Protein AF-A0A2H1GIL3-F1 (afdb_monomer)

Organism: NCBI:txid1276532

Nearest PDB structures (foldseek):
  3b6z-assembly1_A  TM=7.436E-01  e=6.374E-06  Aspergillus terreus
  3b70-assembly1_A  TM=7.406E-01  e=1.861E-05  Aspergillus terreus
  3gqv-assembly1_A  TM=7.382E-01  e=2.128E-05  Aspergillus terreus
  4mkr-assembly2_C  TM=5.864E-01  e=1.637E+00  Zingiber officinale

InterPro domains:
  IPR047122 Trans-enoyl reductase-like [PTHR45348] (1-107)

Structure (mmCIF, N/CA/C/O backbone):
data_AF-A0A2H1GIL3-F1
#
_entry.id   AF-A0A2H1GIL3-F1
#
loop_
_atom_site.group_PDB
_atom_site.id
_atom_site.type_symbol
_atom_site.label_atom_id
_atom_site.label_alt_id
_atom_site.label_comp_id
_atom_site.label_asym_id
_atom_site.label_entity_id
_atom_site.label_seq_id
_atom_site.pdbx_PDB_ins_code
_atom_site.Cartn_x
_atom_site.Cartn_y
_atom_site.Cartn_z
_atom_site.occupancy
_atom_site.B_iso_or_equiv
_atom_site.auth_seq_id
_atom_site.auth_comp_id
_atom_site.auth_asym_id
_atom_site.auth_atom_id
_atom_site.pdbx_PDB_model_num
ATOM 1 N N . MET A 1 1 ? 26.250 1.804 3.443 1.00 69.31 1 MET A N 1
ATOM 2 C CA . MET A 1 1 ? 26.672 1.039 2.244 1.00 69.31 1 MET A CA 1
ATOM 3 C C . MET A 1 1 ? 28.189 0.928 2.253 1.00 69.31 1 MET A C 1
ATOM 5 O O . MET A 1 1 ? 28.835 1.881 2.674 1.00 69.31 1 MET A O 1
ATOM 9 N N . GLY A 1 2 ? 28.743 -0.220 1.859 1.00 83.88 2 GLY A N 1
ATOM 10 C CA . GLY A 1 2 ? 30.180 -0.504 1.950 1.00 83.88 2 GLY A CA 1
ATOM 11 C C . GLY A 1 2 ? 31.029 0.141 0.847 1.00 83.88 2 GLY A C 1
ATOM 12 O O . GLY A 1 2 ? 30.518 0.874 -0.009 1.00 83.88 2 GLY A O 1
ATOM 13 N N . LYS A 1 3 ? 32.339 -0.153 0.881 1.00 87.12 3 LYS A N 1
ATOM 14 C CA . LYS A 1 3 ? 33.338 0.292 -0.112 1.00 87.12 3 LYS A CA 1
ATOM 15 C C . LYS A 1 3 ? 33.173 -0.369 -1.490 1.00 87.12 3 LYS A C 1
ATOM 17 O O . LYS A 1 3 ? 33.673 0.161 -2.468 1.00 87.12 3 LYS A O 1
ATOM 22 N N . SER A 1 4 ? 32.486 -1.506 -1.567 1.00 91.25 4 SER A N 1
ATOM 23 C CA . SER A 1 4 ? 32.318 -2.330 -2.772 1.00 91.25 4 SER A CA 1
ATOM 24 C C . SER A 1 4 ? 31.015 -2.060 -3.539 1.00 91.25 4 SER A C 1
ATOM 26 O O . SER A 1 4 ? 30.524 -2.942 -4.238 1.00 91.25 4 SER A O 1
ATOM 28 N N . GLY A 1 5 ? 30.409 -0.878 -3.397 1.00 94.69 5 GLY A N 1
ATOM 29 C CA . GLY A 1 5 ? 29.099 -0.622 -3.998 1.00 94.69 5 GLY A CA 1
ATOM 30 C C . GLY A 1 5 ? 27.915 -1.146 -3.188 1.00 94.69 5 GLY A C 1
ATOM 31 O O . GLY A 1 5 ? 27.972 -1.276 -1.959 1.00 94.69 5 GLY A O 1
ATOM 32 N N . GLY A 1 6 ? 26.807 -1.388 -3.889 1.00 93.75 6 GLY A N 1
ATOM 33 C CA . GLY A 1 6 ? 25.621 -2.037 -3.338 1.00 93.75 6 GLY A CA 1
ATOM 34 C C . GLY A 1 6 ? 24.359 -1.821 -4.169 1.00 93.75 6 GLY A C 1
ATOM 35 O O . GLY A 1 6 ? 24.388 -1.240 -5.253 1.00 93.75 6 GLY A O 1
ATOM 36 N N . ARG A 1 7 ? 23.227 -2.275 -3.626 1.00 93.25 7 ARG A N 1
ATOM 37 C CA . ARG A 1 7 ? 21.895 -2.046 -4.195 1.00 93.25 7 ARG A CA 1
ATOM 38 C C . ARG A 1 7 ? 21.090 -1.159 -3.260 1.00 93.25 7 ARG A C 1
ATOM 40 O O . ARG A 1 7 ? 21.048 -1.400 -2.057 1.00 93.25 7 ARG A O 1
ATOM 47 N N . TYR A 1 8 ? 20.451 -0.150 -3.825 1.00 91.81 8 TYR A N 1
ATOM 48 C CA . TYR A 1 8 ? 19.484 0.690 -3.139 1.00 91.81 8 TYR A CA 1
ATOM 49 C C . TYR A 1 8 ? 18.113 0.468 -3.777 1.00 91.81 8 TYR A C 1
ATOM 51 O O . TYR A 1 8 ? 17.981 0.514 -5.001 1.00 91.81 8 TYR A O 1
ATOM 59 N N . SER A 1 9 ? 17.105 0.205 -2.950 1.00 93.00 9 SER A N 1
ATOM 60 C CA . SER A 1 9 ? 15.712 0.110 -3.379 1.00 93.00 9 SER A CA 1
ATOM 61 C C . SER A 1 9 ? 14.891 1.151 -2.636 1.00 93.00 9 SER A C 1
ATOM 63 O O . SER A 1 9 ? 14.942 1.199 -1.407 1.00 93.00 9 SER A O 1
ATOM 65 N N . SER A 1 10 ? 14.138 1.972 -3.361 1.00 92.44 10 SER A N 1
ATOM 66 C CA . SER A 1 10 ? 13.218 2.951 -2.782 1.00 92.44 10 SER A CA 1
ATOM 67 C C . SER A 1 10 ? 11.757 2.556 -2.999 1.00 92.44 10 SER A C 1
ATOM 69 O O . SER A 1 10 ? 11.433 1.818 -3.928 1.00 92.44 10 SER A O 1
ATOM 71 N N . LEU A 1 11 ? 10.873 3.069 -2.136 1.00 92.00 11 LEU A N 1
ATOM 72 C CA . LEU A 1 11 ? 9.414 2.956 -2.293 1.00 92.00 11 LEU A CA 1
ATOM 73 C C . LEU A 1 11 ? 8.796 4.142 -3.041 1.00 92.00 11 LEU A C 1
ATOM 75 O O . LEU A 1 11 ? 7.639 4.091 -3.442 1.00 92.00 11 LEU A O 1
ATOM 79 N N . LEU A 1 12 ? 9.558 5.224 -3.195 1.00 88.06 12 LEU A N 1
ATOM 80 C CA . LEU A 1 12 ? 9.163 6.444 -3.889 1.00 88.06 12 LEU A CA 1
ATOM 81 C C . LEU A 1 12 ? 10.248 6.835 -4.896 1.00 88.06 12 LEU A C 1
ATOM 83 O O . LEU A 1 12 ? 11.414 6.460 -4.700 1.00 88.06 12 LEU A O 1
ATOM 87 N N . PRO A 1 13 ? 9.897 7.608 -5.938 1.00 84.44 13 PRO A N 1
ATOM 88 C CA . PRO A 1 13 ? 10.881 8.165 -6.851 1.00 84.44 13 PRO A CA 1
ATOM 89 C C . PRO A 1 13 ? 11.949 8.955 -6.079 1.00 84.44 13 PRO A C 1
ATOM 91 O O . PRO A 1 13 ? 11.603 9.802 -5.248 1.00 84.44 13 PRO A O 1
ATOM 94 N N . PRO A 1 14 ? 13.247 8.689 -6.302 1.00 83.62 14 PRO A N 1
ATOM 95 C CA . PRO A 1 14 ? 14.294 9.475 -5.674 1.00 83.62 14 PRO A CA 1
ATOM 96 C C . PRO A 1 14 ? 14.251 10.910 -6.212 1.00 83.62 14 PRO A C 1
ATOM 98 O O . PRO A 1 14 ? 14.271 11.135 -7.419 1.00 83.62 14 PRO A O 1
ATOM 101 N N . THR A 1 15 ? 14.237 11.895 -5.314 1.00 84.38 15 THR A N 1
ATOM 102 C CA . THR A 1 15 ? 14.206 13.324 -5.683 1.00 84.38 15 THR A CA 1
ATOM 103 C C . THR A 1 15 ? 15.555 13.851 -6.173 1.00 84.38 15 THR A C 1
ATOM 105 O O . THR A 1 15 ? 15.642 14.958 -6.699 1.00 84.38 15 THR A O 1
ATOM 108 N N . LYS A 1 16 ? 16.627 13.074 -5.984 1.00 87.62 16 LYS A N 1
ATOM 109 C CA . LYS A 1 16 ? 17.990 13.375 -6.427 1.00 87.62 16 LYS A CA 1
ATOM 110 C C . LYS A 1 16 ? 18.640 12.110 -6.971 1.00 87.62 16 LYS A C 1
ATOM 112 O O . LYS A 1 16 ? 18.399 11.017 -6.460 1.00 87.62 16 LYS A O 1
ATOM 117 N N . ALA A 1 17 ? 19.505 12.267 -7.969 1.00 88.75 17 ALA A N 1
ATOM 118 C CA . ALA A 1 17 ? 20.321 11.168 -8.466 1.00 88.75 17 ALA A CA 1
ATOM 119 C C . ALA A 1 17 ? 21.222 10.608 -7.352 1.00 88.75 17 ALA A C 1
ATOM 121 O O . ALA A 1 17 ? 21.701 11.351 -6.490 1.00 88.75 17 ALA A O 1
ATOM 122 N N . CYS A 1 18 ? 21.471 9.296 -7.378 1.00 90.94 18 CYS A N 1
ATOM 123 C CA . CYS A 1 18 ? 22.400 8.690 -6.433 1.00 90.94 18 CYS A CA 1
ATOM 124 C C . CYS A 1 18 ? 23.813 9.245 -6.676 1.00 90.94 18 CYS A C 1
ATOM 126 O O . CYS A 1 18 ? 24.311 9.159 -7.800 1.00 90.94 18 CYS A O 1
ATOM 128 N N . PRO A 1 19 ? 24.484 9.800 -5.650 1.00 92.38 19 PRO A N 1
ATOM 129 C CA . PRO A 1 19 ? 25.787 10.435 -5.828 1.00 92.38 19 PRO A CA 1
ATOM 130 C C . PRO A 1 19 ? 26.914 9.431 -6.099 1.00 92.38 19 PRO A C 1
ATOM 132 O O . PRO A 1 19 ? 27.993 9.837 -6.526 1.00 92.38 19 PRO A O 1
ATOM 135 N N . ARG A 1 20 ? 26.698 8.130 -5.855 1.00 93.69 20 ARG A N 1
ATOM 136 C CA . ARG A 1 20 ? 27.697 7.099 -6.144 1.00 93.69 20 ARG A CA 1
ATOM 137 C C . ARG A 1 20 ? 27.292 6.250 -7.343 1.00 93.69 20 ARG A C 1
ATOM 139 O O . ARG A 1 20 ? 26.194 5.707 -7.387 1.00 93.69 20 ARG A O 1
ATOM 146 N N . LYS A 1 21 ? 28.228 6.083 -8.277 1.00 91.81 21 LYS A N 1
ATOM 147 C CA . LYS A 1 21 ? 28.045 5.296 -9.509 1.00 91.81 21 LYS A CA 1
ATOM 148 C C . LYS A 1 21 ? 28.138 3.784 -9.292 1.00 91.81 21 LYS A C 1
ATOM 150 O O . LYS A 1 21 ? 27.689 3.019 -10.132 1.00 91.81 21 LYS A O 1
ATOM 155 N N . ASP A 1 22 ? 28.718 3.362 -8.173 1.00 94.75 22 ASP A N 1
ATOM 156 C CA . ASP A 1 22 ? 28.848 1.958 -7.768 1.00 94.75 22 ASP A CA 1
ATOM 157 C C . ASP A 1 22 ? 27.587 1.427 -7.049 1.00 94.75 22 ASP A C 1
ATOM 159 O O . ASP A 1 22 ? 27.596 0.322 -6.504 1.00 94.75 22 ASP A O 1
ATOM 163 N N . ILE A 1 23 ? 26.505 2.216 -7.016 1.00 94.31 23 ILE A N 1
ATOM 164 C CA . ILE A 1 23 ? 25.219 1.838 -6.430 1.00 94.31 23 ILE A CA 1
ATOM 165 C C . ILE A 1 23 ? 24.199 1.606 -7.540 1.00 94.31 23 ILE A C 1
ATOM 167 O O . ILE A 1 23 ? 23.826 2.528 -8.263 1.00 94.31 23 ILE A O 1
ATOM 171 N N . ALA A 1 24 ? 23.675 0.384 -7.614 1.00 93.31 24 ALA A N 1
ATOM 172 C CA . ALA A 1 24 ? 22.511 0.086 -8.434 1.00 93.31 24 ALA A CA 1
ATOM 173 C C . ALA A 1 24 ? 21.247 0.578 -7.716 1.00 93.31 24 ALA A C 1
ATOM 175 O O . ALA A 1 24 ? 20.905 0.087 -6.636 1.00 93.31 24 ALA A O 1
ATOM 176 N N . VAL A 1 25 ? 20.563 1.552 -8.312 1.00 92.06 25 VAL A N 1
ATOM 177 C CA . VAL A 1 25 ? 19.307 2.104 -7.797 1.00 92.06 25 VAL A CA 1
ATOM 178 C C . VAL A 1 25 ? 18.135 1.399 -8.461 1.00 92.06 25 VAL A C 1
ATOM 180 O O . VAL A 1 25 ? 18.095 1.245 -9.678 1.00 92.06 25 VAL A O 1
ATOM 183 N N . SER A 1 26 ? 17.170 0.994 -7.651 1.00 91.88 26 SER A N 1
ATOM 184 C CA . SER A 1 26 ? 15.896 0.428 -8.080 1.00 91.88 26 SER A CA 1
ATOM 185 C C . SER A 1 26 ? 14.761 1.068 -7.287 1.00 91.88 26 SER A C 1
ATOM 187 O O . SER A 1 26 ? 14.982 1.617 -6.207 1.00 91.88 26 SER A O 1
ATOM 189 N N . MET A 1 27 ? 13.551 1.006 -7.828 1.00 90.62 27 MET A N 1
ATOM 190 C CA . MET A 1 27 ? 12.343 1.461 -7.152 1.00 90.62 27 MET A CA 1
ATOM 191 C C . MET A 1 27 ? 11.298 0.351 -7.224 1.00 90.62 27 MET A C 1
ATOM 193 O O . MET A 1 27 ? 11.086 -0.229 -8.289 1.00 90.62 27 MET A O 1
ATOM 197 N N . VAL A 1 28 ? 10.647 0.077 -6.098 1.00 90.88 28 VAL A N 1
ATOM 198 C CA . VAL A 1 28 ? 9.489 -0.815 -6.007 1.00 90.88 28 VAL A CA 1
ATOM 199 C C . VAL A 1 28 ? 8.305 0.041 -5.606 1.00 90.88 28 VAL A C 1
ATOM 201 O O . VAL A 1 28 ? 8.314 0.637 -4.532 1.00 90.88 28 VAL A O 1
ATOM 204 N N . PHE A 1 29 ? 7.296 0.126 -6.466 1.00 93.38 29 PHE A N 1
ATOM 205 C CA . PHE A 1 29 ? 6.192 1.048 -6.257 1.00 93.38 29 PHE A CA 1
ATOM 206 C C . PHE A 1 29 ? 4.865 0.313 -6.324 1.00 93.38 29 PHE A C 1
ATOM 208 O O . PHE A 1 29 ? 4.454 -0.117 -7.388 1.00 93.38 29 PHE A O 1
ATOM 215 N N . ALA A 1 30 ? 4.185 0.180 -5.185 1.00 93.31 30 ALA A N 1
ATOM 216 C CA . ALA A 1 30 ? 3.021 -0.700 -5.054 1.00 93.31 30 ALA A CA 1
ATOM 217 C C . ALA A 1 30 ? 1.890 -0.420 -6.062 1.00 93.31 30 ALA A C 1
ATOM 219 O O . ALA A 1 30 ? 1.134 -1.325 -6.382 1.00 93.31 30 ALA A O 1
ATOM 220 N N . TYR A 1 31 ? 1.780 0.802 -6.591 1.00 94.12 31 TYR A N 1
ATOM 221 C 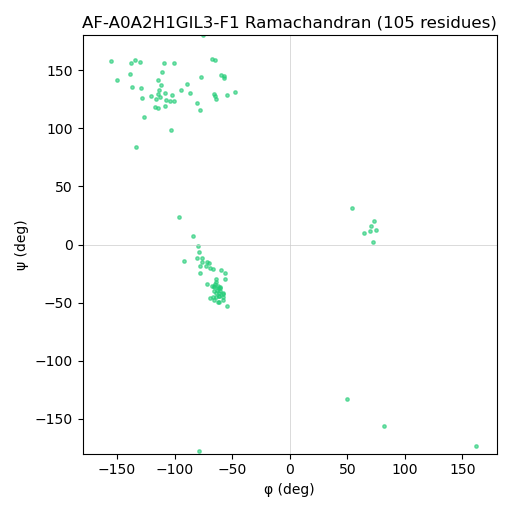CA . TYR A 1 31 ? 0.765 1.145 -7.594 1.00 94.12 31 TYR A CA 1
ATOM 222 C C . TYR A 1 31 ? 0.969 0.435 -8.941 1.00 94.12 31 TYR A C 1
ATOM 224 O O . TYR A 1 31 ? 0.006 0.271 -9.678 1.00 94.12 31 TYR A O 1
ATOM 232 N N . THR A 1 32 ? 2.173 -0.051 -9.261 1.00 95.56 32 THR A N 1
ATOM 233 C CA . THR A 1 32 ? 2.387 -0.847 -10.483 1.00 95.56 32 THR A CA 1
ATOM 234 C C . THR A 1 32 ? 1.742 -2.232 -10.405 1.00 95.56 32 THR A C 1
ATOM 236 O O . THR A 1 32 ? 1.524 -2.853 -11.442 1.00 95.56 32 THR A O 1
ATOM 239 N N . ALA A 1 33 ? 1.360 -2.695 -9.207 1.00 96.44 33 ALA A N 1
ATOM 240 C CA . ALA A 1 33 ? 0.634 -3.949 -9.002 1.00 96.44 33 ALA A CA 1
ATOM 241 C C . ALA A 1 33 ? -0.717 -3.996 -9.735 1.00 96.44 33 ALA A C 1
ATOM 243 O O . ALA A 1 33 ? -1.224 -5.082 -9.995 1.00 96.44 33 ALA A O 1
ATOM 244 N N . TYR A 1 34 ? -1.294 -2.841 -10.081 1.00 95.56 34 TYR A N 1
ATOM 245 C CA . TYR A 1 34 ? -2.532 -2.774 -10.858 1.00 95.56 34 TYR A CA 1
ATOM 246 C C . TYR A 1 34 ? -2.319 -3.068 -12.350 1.00 95.56 34 TYR A C 1
ATOM 248 O O . TYR A 1 34 ? -3.284 -3.330 -13.054 1.00 95.56 34 TYR A O 1
ATOM 256 N N . GLY A 1 35 ? -1.077 -3.045 -12.849 1.00 96.12 35 GLY A N 1
ATOM 257 C CA . GLY A 1 35 ? -0.773 -3.307 -14.261 1.00 96.12 35 GLY A CA 1
ATOM 258 C C . GLY A 1 35 ? -1.174 -2.185 -15.223 1.00 96.12 35 GLY A C 1
ATOM 259 O O . GLY A 1 35 ? -0.963 -2.318 -16.425 1.00 96.12 35 GLY A O 1
ATOM 260 N N . GLU A 1 36 ? -1.704 -1.074 -14.718 1.00 97.00 36 GLU A N 1
ATOM 261 C CA . GLU A 1 36 ? -2.157 0.075 -15.505 1.00 97.00 36 GLU A CA 1
ATOM 262 C C . GLU A 1 36 ? -1.126 1.210 -15.495 1.00 97.00 36 GLU A C 1
ATOM 264 O O . GLU A 1 36 ? -0.293 1.309 -14.592 1.00 97.00 36 GLU A O 1
ATOM 269 N N . ALA A 1 37 ? -1.174 2.068 -16.516 1.00 97.62 37 ALA A N 1
ATOM 270 C CA . ALA A 1 37 ? -0.415 3.314 -16.521 1.00 97.62 37 ALA A CA 1
ATOM 271 C C . ALA A 1 37 ? -1.101 4.350 -15.619 1.00 97.62 37 ALA A C 1
ATOM 273 O O . ALA A 1 37 ? -2.329 4.413 -15.568 1.00 97.62 37 ALA A O 1
ATOM 274 N N . PHE A 1 38 ? -0.324 5.174 -14.918 1.00 95.88 38 PHE A N 1
ATOM 275 C CA . PHE A 1 38 ? -0.871 6.191 -14.020 1.00 95.88 38 PHE A CA 1
ATOM 276 C C . PHE A 1 38 ? 0.094 7.359 -13.798 1.00 95.88 38 PHE A C 1
ATOM 278 O O . PHE A 1 38 ? 1.314 7.214 -13.886 1.00 95.88 38 PHE A O 1
ATOM 285 N N . THR A 1 39 ? -0.460 8.505 -13.401 1.00 95.50 39 THR A N 1
ATOM 286 C CA . THR A 1 39 ? 0.309 9.688 -12.997 1.00 95.50 39 THR A CA 1
ATOM 287 C C . THR A 1 39 ? 0.320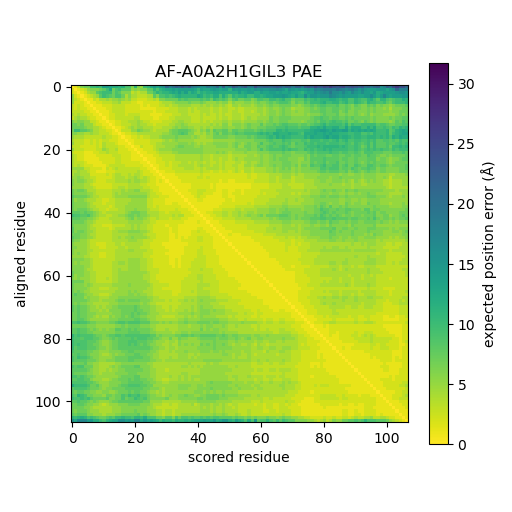 9.806 -11.477 1.00 95.50 39 THR A C 1
ATOM 289 O O . THR A 1 39 ? -0.730 9.802 -10.829 1.00 95.50 39 THR A O 1
ATOM 292 N N . LYS A 1 40 ? 1.500 9.950 -10.865 1.00 91.38 40 LYS A N 1
ATOM 293 C CA . LYS A 1 40 ? 1.606 10.194 -9.420 1.00 91.38 40 LYS A CA 1
ATOM 294 C C . LYS A 1 40 ? 2.836 11.010 -9.054 1.00 91.38 40 LYS A C 1
ATOM 296 O O . LYS A 1 40 ? 3.904 10.824 -9.618 1.00 91.38 40 LYS A O 1
ATOM 301 N N . PHE A 1 41 ? 2.691 11.915 -8.085 1.00 89.00 41 PHE A N 1
ATOM 302 C CA . PHE A 1 41 ? 3.768 12.813 -7.639 1.00 89.00 41 PHE A CA 1
ATOM 303 C C . PHE A 1 41 ? 4.414 13.626 -8.781 1.00 89.00 41 PHE A C 1
ATOM 305 O O . PHE A 1 41 ? 5.599 13.927 -8.725 1.00 89.00 41 PHE A O 1
ATOM 312 N N . GLY A 1 42 ? 3.647 13.965 -9.824 1.00 89.56 42 GLY A N 1
ATOM 313 C CA . GLY A 1 42 ? 4.166 14.667 -11.005 1.00 89.56 42 GLY A CA 1
ATOM 314 C C . GLY A 1 42 ? 4.990 13.794 -11.961 1.00 89.56 42 GLY A C 1
ATOM 315 O O . GLY A 1 42 ? 5.655 14.330 -12.841 1.00 89.56 42 GLY A O 1
ATOM 316 N N . HIS A 1 43 ? 4.954 12.469 -11.799 1.00 89.25 43 HIS A N 1
ATOM 317 C CA . HIS A 1 43 ? 5.613 11.505 -12.674 1.00 89.25 43 HIS A CA 1
ATOM 318 C C . HIS A 1 43 ? 4.587 10.638 -13.405 1.00 89.25 43 HIS A C 1
ATOM 320 O O . HIS A 1 43 ? 3.599 10.208 -12.807 1.00 89.25 43 HIS A O 1
ATOM 326 N N . GLU A 1 44 ? 4.871 10.346 -14.671 1.00 94.44 44 GLU A N 1
ATOM 327 C CA . GLU A 1 44 ? 4.165 9.345 -15.470 1.00 94.44 44 GLU A CA 1
ATOM 328 C C . GLU A 1 44 ? 4.791 7.968 -15.244 1.00 94.44 44 GLU A C 1
ATOM 330 O O . GLU A 1 44 ? 6.011 7.803 -15.350 1.00 94.44 44 GLU A O 1
ATOM 335 N N . PHE A 1 45 ? 3.956 6.975 -14.954 1.00 94.00 45 PHE A N 1
ATOM 336 C CA . PHE A 1 45 ? 4.360 5.583 -14.820 1.00 94.00 45 PHE A CA 1
ATOM 337 C C . PHE A 1 45 ? 3.659 4.760 -15.902 1.00 94.00 45 PHE A C 1
ATOM 339 O O . PHE A 1 45 ? 2.427 4.708 -15.911 1.00 94.00 45 PHE A O 1
ATOM 346 N N . PRO A 1 46 ? 4.403 4.113 -16.817 1.00 96.00 46 PRO A N 1
ATOM 347 C CA . PRO A 1 46 ? 3.800 3.201 -17.778 1.00 96.00 46 PRO A CA 1
ATOM 348 C C . PRO A 1 46 ? 3.253 1.958 -17.068 1.00 96.00 46 PRO A C 1
ATOM 350 O O . PRO A 1 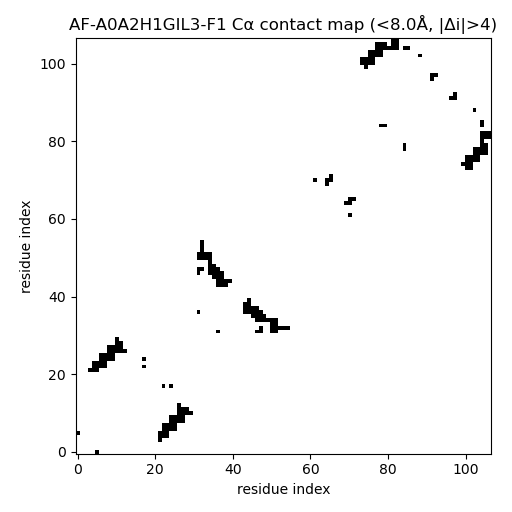46 ? 3.688 1.613 -15.964 1.00 96.00 46 PRO A O 1
ATOM 353 N N . SER A 1 47 ? 2.334 1.255 -17.731 1.00 96.75 47 SER A N 1
ATOM 354 C CA . SER A 1 47 ? 1.906 -0.069 -17.288 1.00 96.75 47 SER A CA 1
ATOM 355 C C . SER A 1 47 ? 3.100 -1.016 -17.187 1.00 96.75 47 SER A C 1
ATOM 357 O O . SER A 1 47 ? 4.032 -0.975 -17.995 1.00 96.75 47 SER A O 1
ATOM 359 N N . LYS A 1 48 ? 3.061 -1.891 -16.180 1.00 96.06 48 LYS A N 1
ATOM 360 C CA . LYS A 1 48 ? 4.103 -2.888 -15.931 1.00 96.06 48 LYS A CA 1
ATOM 361 C C . LYS A 1 48 ? 3.470 -4.256 -15.658 1.00 96.06 48 LYS A C 1
ATOM 363 O O . LYS A 1 48 ? 3.238 -4.600 -14.497 1.00 96.06 48 LYS A O 1
ATOM 368 N N . PRO A 1 49 ? 3.137 -5.022 -16.715 1.00 97.00 49 PRO A N 1
ATOM 369 C CA . PRO A 1 49 ? 2.419 -6.292 -16.594 1.00 97.00 49 PRO A CA 1
ATOM 370 C C . PRO A 1 49 ? 3.107 -7.312 -15.679 1.00 97.00 49 PRO A C 1
ATOM 372 O O . PRO A 1 49 ? 2.442 -8.117 -15.032 1.00 97.00 49 PRO A O 1
ATOM 375 N N 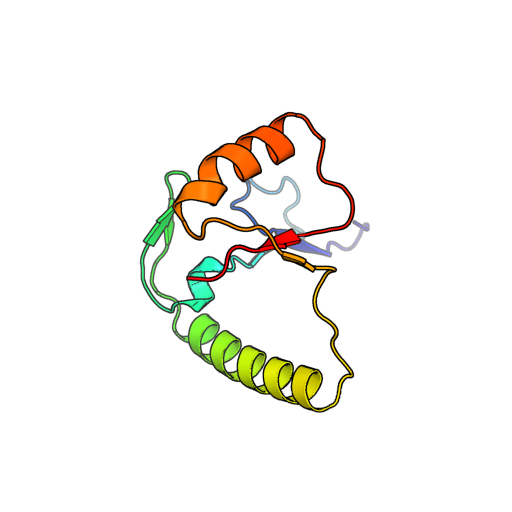. GLU A 1 50 ? 4.436 -7.271 -15.576 1.00 96.88 50 GLU A N 1
ATOM 376 C CA . GLU A 1 50 ? 5.199 -8.176 -14.717 1.00 96.88 50 GLU A CA 1
ATOM 377 C C . GLU A 1 50 ? 4.893 -7.948 -13.231 1.00 96.88 50 GLU A C 1
ATOM 379 O O . GLU A 1 50 ? 4.807 -8.912 -12.468 1.00 96.88 50 GLU A O 1
ATOM 384 N N . ASP A 1 51 ? 4.683 -6.692 -12.822 1.00 96.88 51 ASP A N 1
ATOM 385 C CA . ASP A 1 51 ? 4.342 -6.353 -11.437 1.00 96.88 51 ASP A CA 1
ATOM 386 C C . ASP A 1 51 ? 2.909 -6.785 -11.103 1.00 96.88 51 ASP A C 1
ATOM 388 O O . ASP A 1 51 ? 2.662 -7.253 -9.993 1.00 96.88 51 ASP A O 1
ATOM 392 N N . TYR A 1 52 ? 1.987 -6.719 -12.070 1.00 97.38 52 TYR A N 1
ATOM 393 C CA . TYR A 1 52 ? 0.637 -7.274 -11.932 1.00 97.38 52 TYR A CA 1
ATOM 394 C C . TYR A 1 52 ? 0.664 -8.794 -11.737 1.00 97.38 52 TYR A C 1
ATOM 396 O O . TYR A 1 52 ? 0.075 -9.317 -10.790 1.00 97.38 52 TYR A O 1
ATOM 404 N N . LEU A 1 53 ? 1.402 -9.515 -12.589 1.00 98.06 53 LEU A N 1
ATOM 405 C CA . LEU A 1 53 ? 1.533 -10.971 -12.478 1.00 98.06 53 LEU A CA 1
ATOM 406 C C . LEU A 1 53 ? 2.187 -11.388 -11.156 1.00 98.06 53 LEU A C 1
ATOM 408 O O . LEU A 1 53 ? 1.823 -12.414 -10.580 1.00 98.06 53 LEU A O 1
ATOM 412 N N . TYR A 1 54 ? 3.151 -10.603 -10.668 1.00 97.25 54 TYR A N 1
ATOM 413 C CA . TYR A 1 54 ? 3.734 -10.81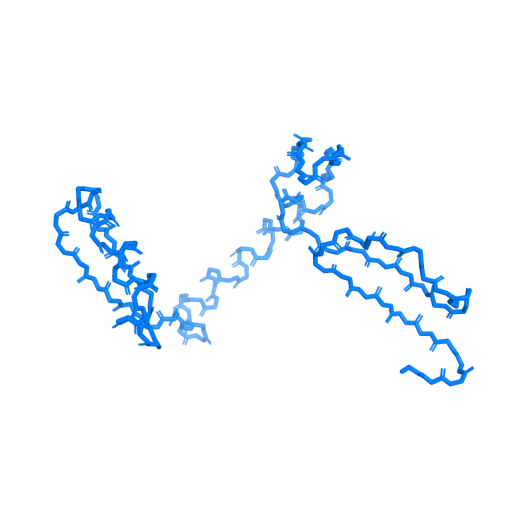0 -9.348 1.00 97.25 54 TYR A CA 1
ATOM 414 C C . TYR A 1 54 ? 2.708 -10.564 -8.237 1.00 97.25 54 TYR A C 1
ATOM 416 O O . TYR A 1 54 ? 2.576 -11.396 -7.342 1.00 97.25 54 TYR A O 1
ATOM 424 N N . ALA A 1 55 ? 1.969 -9.454 -8.296 1.00 97.50 55 ALA A N 1
ATOM 425 C CA . ALA A 1 55 ? 0.978 -9.094 -7.290 1.00 97.50 55 ALA A CA 1
ATOM 426 C C . ALA A 1 55 ? -0.139 -10.136 -7.182 1.00 97.50 55 ALA A C 1
ATOM 428 O O . ALA A 1 55 ? -0.464 -10.541 -6.071 1.00 97.50 55 ALA A O 1
ATOM 429 N N . SER A 1 56 ? -0.662 -10.630 -8.308 1.00 97.62 56 SER A N 1
ATOM 430 C CA . SER A 1 56 ? -1.658 -11.710 -8.331 1.00 97.62 56 SER A CA 1
ATOM 431 C C . SER A 1 56 ? -1.162 -12.942 -7.569 1.00 97.62 56 SER A C 1
ATOM 433 O O . SER A 1 56 ? -1.800 -13.356 -6.607 1.00 97.62 56 SER A O 1
ATOM 435 N N . LYS A 1 57 ? 0.034 -13.450 -7.898 1.00 98.19 57 LYS A N 1
ATOM 436 C CA . LYS A 1 57 ? 0.631 -14.598 -7.188 1.00 98.19 57 LYS A CA 1
ATOM 437 C C . LYS A 1 57 ? 0.889 -14.306 -5.711 1.00 98.19 57 LYS A C 1
ATOM 439 O O . LYS A 1 57 ? 0.765 -15.187 -4.867 1.00 98.19 57 LYS A O 1
ATOM 444 N N . PHE A 1 58 ? 1.302 -13.081 -5.394 1.00 97.38 58 PHE A N 1
ATOM 445 C CA . PHE A 1 58 ? 1.541 -12.662 -4.019 1.00 97.38 58 PHE A CA 1
ATOM 446 C C . PHE A 1 58 ? 0.246 -12.672 -3.196 1.00 97.38 58 PHE A C 1
ATOM 448 O O . PHE A 1 58 ? 0.261 -13.147 -2.061 1.00 97.38 58 PHE A O 1
ATOM 455 N N . PHE A 1 59 ? -0.872 -12.213 -3.766 1.00 97.12 59 PHE A N 1
ATOM 456 C CA . PHE A 1 59 ? -2.174 -12.264 -3.103 1.00 97.12 59 PHE A CA 1
ATOM 457 C C . PHE A 1 59 ? -2.660 -13.698 -2.882 1.00 97.12 59 PHE A C 1
ATOM 459 O O . PHE A 1 59 ? -3.112 -13.977 -1.775 1.00 97.12 59 PHE A O 1
ATOM 466 N N . ASP A 1 60 ? -2.459 -14.609 -3.839 1.00 98.19 60 ASP A N 1
ATOM 467 C CA . ASP A 1 60 ? -2.782 -16.036 -3.661 1.00 98.19 60 ASP A CA 1
ATOM 468 C C . ASP A 1 60 ? -2.017 -16.640 -2.465 1.00 98.19 60 ASP A C 1
ATOM 470 O O . ASP A 1 60 ? -2.574 -17.356 -1.629 1.00 98.19 60 ASP A O 1
ATOM 474 N N . VAL A 1 61 ? -0.726 -16.307 -2.328 1.00 98.31 61 VAL A N 1
ATOM 475 C CA . VAL A 1 61 ? 0.089 -16.735 -1.178 1.00 98.31 61 VAL A CA 1
ATOM 476 C C . VAL A 1 61 ? -0.435 -16.129 0.124 1.00 98.31 61 VAL A C 1
ATOM 478 O O . VAL A 1 61 ? -0.552 -16.833 1.129 1.00 98.31 61 VAL A O 1
ATOM 481 N N . CYS A 1 62 ? -0.747 -14.832 0.136 1.00 98.06 62 CYS A N 1
ATOM 482 C CA . CYS A 1 62 ? -1.292 -14.167 1.317 1.00 98.06 62 CYS A CA 1
ATOM 483 C C . CYS A 1 62 ? -2.633 -14.766 1.750 1.00 98.06 62 CYS A C 1
ATOM 485 O O . CYS A 1 62 ? -2.827 -14.968 2.947 1.00 98.06 62 CYS A O 1
ATOM 487 N N . GLU A 1 63 ? -3.529 -15.071 0.810 1.00 98.19 63 GLU A N 1
ATOM 488 C CA . GLU A 1 63 ? -4.812 -15.721 1.084 1.00 98.19 63 GLU A CA 1
ATOM 489 C C . GLU A 1 63 ? -4.609 -17.067 1.787 1.00 98.19 63 GLU A C 1
ATOM 491 O O . GLU A 1 63 ? -5.189 -17.290 2.852 1.00 98.19 63 GLU A O 1
ATOM 496 N N . GLY A 1 64 ? -3.707 -17.911 1.275 1.00 98.31 64 GLY A N 1
ATOM 497 C CA . GLY A 1 64 ? -3.342 -19.168 1.932 1.00 98.31 64 GLY A CA 1
ATOM 498 C C . GLY A 1 64 ? -2.811 -18.958 3.355 1.00 98.31 64 GLY A C 1
ATOM 499 O O . GLY A 1 64 ? -3.258 -19.609 4.299 1.00 98.31 64 GLY A O 1
ATOM 500 N N . LEU A 1 65 ? -1.916 -17.984 3.554 1.00 98.50 65 LEU A N 1
ATOM 501 C CA . LEU A 1 65 ? -1.372 -17.673 4.882 1.00 98.50 65 LEU A CA 1
ATOM 502 C C . LEU A 1 65 ? -2.434 -17.156 5.865 1.00 98.50 65 LEU A C 1
ATOM 504 O O . LEU A 1 65 ? -2.332 -17.434 7.064 1.00 98.50 65 LEU A O 1
ATOM 508 N N . PHE A 1 66 ? -3.432 -16.409 5.386 1.00 98.12 66 PHE A N 1
ATOM 509 C CA . PHE A 1 66 ? -4.574 -15.986 6.196 1.00 98.12 66 PHE A CA 1
ATOM 510 C C . PHE A 1 66 ? -5.476 -17.168 6.554 1.00 98.12 66 PHE A C 1
ATOM 512 O O . PHE A 1 66 ? -5.826 -17.316 7.725 1.00 98.12 66 PHE A O 1
ATOM 519 N N . ALA A 1 67 ? -5.808 -18.027 5.586 1.00 97.94 67 ALA A N 1
ATOM 520 C CA . ALA A 1 67 ? -6.634 -19.215 5.803 1.00 97.94 67 ALA A CA 1
ATOM 521 C C . ALA A 1 67 ? -5.998 -20.185 6.816 1.00 97.94 67 ALA A C 1
ATOM 523 O O . ALA A 1 67 ? -6.686 -20.747 7.665 1.00 97.94 67 ALA A O 1
ATOM 524 N N . GLU A 1 68 ? -4.671 -20.326 6.781 1.00 98.19 68 GLU A N 1
ATOM 525 C CA . GLU A 1 68 ? -3.900 -21.137 7.732 1.00 98.19 68 GLU A CA 1
ATOM 526 C C . GLU A 1 68 ? -3.655 -20.446 9.089 1.00 98.19 68 GLU A C 1
ATOM 528 O O . GLU A 1 68 ? -3.075 -21.045 9.996 1.00 98.19 68 GLU A O 1
ATOM 533 N N . GLY A 1 69 ? -4.033 -19.173 9.247 1.00 97.56 69 GLY A N 1
ATOM 534 C CA . GLY A 1 69 ? -3.802 -18.394 10.468 1.00 97.56 69 GLY A CA 1
ATOM 535 C C . GLY A 1 69 ? -2.334 -18.022 10.735 1.00 97.56 69 GLY A C 1
ATOM 536 O O . GLY A 1 69 ? -2.008 -17.551 11.830 1.00 97.56 69 GLY A O 1
ATOM 537 N N . LYS A 1 70 ? -1.444 -18.209 9.752 1.00 98.25 70 LYS A N 1
ATOM 538 C CA . LYS A 1 70 ? -0.013 -17.851 9.817 1.00 98.25 70 LYS A CA 1
ATOM 539 C C . LYS A 1 70 ? 0.226 -16.357 9.622 1.00 98.25 70 LYS A C 1
ATOM 541 O O . LYS A 1 70 ? 1.235 -15.830 10.086 1.00 98.25 70 LYS A O 1
ATOM 546 N N . LEU A 1 71 ? -0.706 -15.679 8.959 1.00 97.69 71 LEU A N 1
ATOM 547 C CA . LEU A 1 71 ? -0.745 -14.231 8.836 1.00 97.69 71 LEU A CA 1
ATOM 548 C C . LEU A 1 71 ? -1.956 -13.698 9.604 1.00 97.69 71 LEU A C 1
ATOM 550 O O . LEU A 1 71 ? -3.080 -14.151 9.404 1.00 97.69 71 LEU A O 1
ATOM 554 N N . LYS A 1 72 ? -1.726 -12.733 10.498 1.00 96.12 72 LYS A N 1
ATOM 555 C CA . LYS A 1 72 ? -2.787 -12.053 11.250 1.00 96.12 72 LYS A CA 1
ATOM 556 C C . LYS A 1 72 ? -2.886 -10.603 10.785 1.00 96.12 72 LYS A C 1
ATOM 558 O O . LYS A 1 72 ? -1.843 -9.969 10.605 1.00 96.12 72 LYS A O 1
ATOM 563 N N . PRO A 1 73 ? -4.101 -10.065 10.5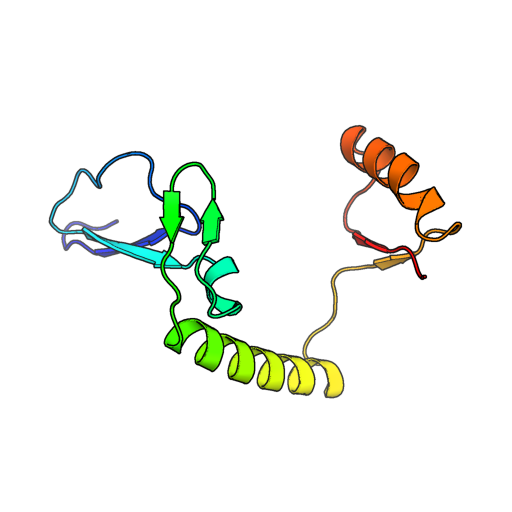93 1.00 95.12 73 PRO A N 1
ATOM 564 C CA . PRO A 1 73 ? -4.255 -8.659 10.267 1.00 95.12 73 PRO A CA 1
ATOM 565 C C . PRO A 1 73 ? -3.784 -7.787 11.435 1.00 95.12 73 PRO A C 1
ATOM 567 O O . PRO A 1 73 ? -3.740 -8.216 12.590 1.00 95.12 73 PRO A O 1
ATOM 570 N N . HIS A 1 74 ? -3.460 -6.536 11.124 1.00 96.81 74 HIS A N 1
ATOM 571 C CA . HIS A 1 74 ? -3.248 -5.509 12.137 1.00 96.81 74 HIS A CA 1
ATOM 572 C C . HIS A 1 74 ? -4.503 -5.374 13.023 1.00 96.81 74 HIS A C 1
ATOM 574 O O . HIS A 1 74 ? -5.604 -5.476 12.473 1.00 96.81 74 HIS A O 1
ATOM 580 N N . PRO A 1 75 ? -4.379 -5.098 14.341 1.00 97.81 75 PRO A N 1
ATOM 581 C CA . PRO A 1 75 ? -5.533 -4.892 15.210 1.00 97.81 75 PRO A CA 1
ATOM 582 C C . PRO A 1 75 ? -6.555 -3.928 14.606 1.00 97.81 75 PRO A C 1
ATOM 584 O O . PRO A 1 75 ? -6.200 -2.854 14.102 1.00 97.81 75 PRO A O 1
ATOM 587 N N . ASN A 1 76 ? -7.816 -4.347 14.633 1.00 96.38 76 ASN A N 1
ATOM 588 C CA . ASN A 1 76 ? -8.934 -3.679 13.985 1.00 96.38 76 ASN A CA 1
ATOM 589 C C . ASN A 1 76 ? -9.762 -2.956 15.050 1.00 96.38 76 ASN A C 1
ATOM 591 O O . ASN A 1 76 ? -10.278 -3.594 15.965 1.00 96.38 76 ASN A O 1
ATOM 595 N N . ASP A 1 77 ? -9.950 -1.653 14.889 1.00 97.44 77 ASP A N 1
ATOM 596 C CA . ASP A 1 77 ? -10.882 -0.855 15.681 1.00 97.44 77 ASP A CA 1
ATOM 597 C C . ASP A 1 77 ? -12.131 -0.594 14.831 1.00 97.44 77 ASP A C 1
ATOM 599 O O . ASP A 1 77 ? -12.125 0.236 13.917 1.00 97.44 77 ASP A O 1
ATOM 603 N N . ARG A 1 78 ? -13.175 -1.398 15.057 1.00 97.00 78 ARG A N 1
ATOM 604 C CA . ARG A 1 78 ? -14.416 -1.334 14.278 1.00 97.00 78 ARG A CA 1
ATOM 605 C C . ARG A 1 78 ? -15.293 -0.200 14.794 1.00 97.00 78 ARG A C 1
ATOM 607 O O . ARG A 1 78 ? -15.692 -0.204 15.956 1.00 97.00 78 ARG A O 1
ATOM 614 N N . ARG A 1 79 ? -15.632 0.737 13.912 1.00 96.94 79 ARG A N 1
ATOM 615 C CA . ARG A 1 79 ? -16.405 1.938 14.235 1.00 96.94 79 ARG A CA 1
ATOM 616 C C . ARG A 1 79 ? -17.807 1.900 13.605 1.00 96.94 79 ARG A C 1
ATOM 618 O O . ARG A 1 79 ? -17.979 1.291 12.546 1.00 96.94 79 ARG A O 1
ATOM 625 N N . PRO A 1 80 ? -18.815 2.507 14.261 1.00 95.06 80 PRO A N 1
ATOM 626 C CA . PRO A 1 80 ? -20.187 2.547 13.757 1.00 95.06 80 PRO A CA 1
ATOM 627 C C . PRO A 1 80 ? -20.346 3.555 12.604 1.00 95.06 80 PRO A C 1
ATOM 629 O O . PRO A 1 80 ? -19.404 4.255 12.239 1.00 95.06 80 PRO A O 1
ATOM 632 N N . ASN A 1 81 ? -21.570 3.661 12.076 1.00 95.62 81 ASN A N 1
ATOM 633 C CA . ASN A 1 81 ? -22.013 4.684 11.113 1.00 95.62 81 ASN A CA 1
ATOM 634 C C . ASN A 1 81 ? -21.432 4.577 9.692 1.00 95.62 81 ASN A C 1
ATOM 636 O O . ASN A 1 81 ? -21.535 5.530 8.927 1.00 95.62 81 ASN A O 1
ATOM 640 N N . GLY A 1 82 ? -20.847 3.436 9.317 1.00 95.75 82 GLY A N 1
ATOM 641 C CA . GLY A 1 82 ? -20.392 3.182 7.946 1.00 95.75 82 GLY A CA 1
ATOM 642 C C . GLY A 1 82 ? -19.535 4.316 7.378 1.00 95.75 82 GLY A C 1
ATOM 643 O O . GLY A 1 82 ? -18.628 4.809 8.049 1.00 95.75 82 GLY A O 1
ATOM 644 N N . LEU A 1 83 ? -19.827 4.746 6.147 1.00 97.06 83 LEU A N 1
ATOM 645 C CA . LEU A 1 83 ? -19.090 5.842 5.507 1.00 97.06 83 LEU A CA 1
ATOM 646 C C . LEU A 1 83 ? -19.246 7.184 6.235 1.00 97.06 83 LEU A C 1
ATOM 648 O O . LEU A 1 83 ? -18.283 7.949 6.270 1.00 97.06 83 LEU A O 1
ATOM 652 N N . ASP A 1 84 ? -20.393 7.448 6.868 1.00 96.94 84 ASP A N 1
ATOM 653 C CA . ASP A 1 84 ? -20.631 8.702 7.597 1.00 96.94 84 ASP A CA 1
ATOM 654 C C . ASP A 1 84 ? -19.686 8.842 8.802 1.00 96.94 84 ASP A C 1
ATOM 656 O O . ASP A 1 84 ? -19.276 9.944 9.167 1.00 96.94 84 ASP A O 1
ATOM 660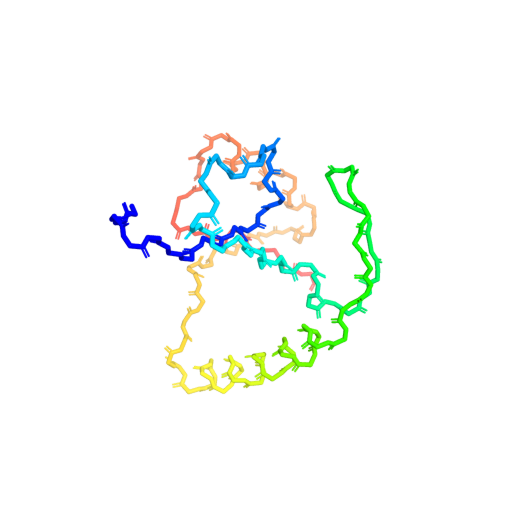 N N . GLY A 1 85 ? -19.271 7.718 9.397 1.00 96.69 85 GLY A N 1
ATOM 661 C CA . GLY A 1 85 ? -18.315 7.691 10.505 1.00 96.69 85 GLY A CA 1
ATOM 662 C C . GLY A 1 85 ? -16.867 8.010 10.108 1.00 96.69 85 GLY A C 1
ATOM 663 O O . GLY A 1 85 ? -16.064 8.374 10.972 1.00 96.69 85 GLY A O 1
ATOM 664 N N . VAL A 1 86 ? -16.513 7.906 8.821 1.00 97.50 86 VAL A N 1
ATOM 665 C CA . VAL A 1 86 ? -15.120 8.028 8.353 1.00 97.50 86 VAL A CA 1
ATOM 666 C C . VAL A 1 86 ? -14.546 9.413 8.634 1.00 97.50 86 VAL A C 1
ATOM 668 O O . VAL A 1 86 ? -13.386 9.509 9.030 1.00 97.50 86 VAL A O 1
ATOM 671 N N . LEU A 1 87 ? -15.340 10.476 8.471 1.00 97.56 87 LEU A N 1
ATOM 672 C CA . LEU A 1 87 ? -14.871 11.852 8.668 1.00 97.56 87 LEU A CA 1
ATOM 673 C C . LEU A 1 87 ? -14.394 12.083 10.105 1.00 97.56 87 LEU A C 1
ATOM 675 O O . LEU A 1 87 ? -13.253 12.494 10.307 1.00 97.56 87 LEU A O 1
ATOM 679 N N . ASN A 1 88 ? -15.207 11.699 11.093 1.00 97.81 88 ASN A N 1
ATOM 680 C CA . ASN A 1 88 ? -14.815 11.770 12.500 1.00 97.81 88 ASN A CA 1
ATOM 681 C C . ASN A 1 88 ? -13.577 10.900 12.789 1.00 97.81 88 ASN A C 1
ATOM 683 O O . ASN A 1 88 ? -12.661 11.323 13.488 1.00 97.81 88 ASN A O 1
ATOM 687 N N . GLY A 1 89 ? -13.497 9.702 12.201 1.00 97.69 89 GLY A N 1
ATOM 688 C CA . GLY A 1 89 ? -12.317 8.844 12.339 1.00 97.69 89 GLY A CA 1
ATOM 689 C C . GLY A 1 89 ? -11.022 9.460 11.805 1.00 97.69 89 GLY A C 1
ATOM 690 O O . GLY A 1 89 ? -9.950 9.256 12.376 1.00 97.69 89 GLY A O 1
ATOM 691 N N . LEU A 1 90 ? -11.098 10.213 10.706 1.00 98.00 90 LEU A N 1
ATOM 692 C CA . LEU A 1 90 ? -9.950 10.941 10.167 1.00 98.00 90 LEU A CA 1
ATOM 693 C C . LEU A 1 90 ? -9.516 12.082 11.095 1.00 98.00 90 LEU A C 1
ATOM 695 O O . LEU A 1 90 ? -8.314 12.328 11.219 1.00 98.00 90 LEU A O 1
ATOM 699 N N . ASP A 1 91 ? -10.462 12.743 11.762 1.00 98.44 91 ASP A N 1
ATOM 700 C CA . ASP A 1 91 ? -10.162 13.768 12.764 1.00 98.44 91 ASP A CA 1
ATOM 701 C C . ASP A 1 91 ? -9.468 13.162 13.989 1.00 98.44 91 ASP A C 1
ATOM 703 O O . ASP A 1 91 ? -8.403 13.637 14.384 1.00 98.44 91 ASP A O 1
ATOM 707 N N . GLU A 1 92 ? -9.962 12.032 14.503 1.00 98.00 92 GLU A N 1
ATOM 708 C CA . GLU A 1 92 ? -9.314 11.288 15.592 1.00 98.00 92 GLU A CA 1
ATOM 709 C C . GLU A 1 92 ? -7.877 10.863 15.247 1.00 98.00 92 GLU A C 1
ATOM 711 O O . GLU A 1 92 ? -6.973 10.976 16.080 1.00 98.00 92 GLU A O 1
ATOM 716 N N . LEU A 1 93 ? -7.642 10.396 14.013 1.00 97.75 93 LEU A N 1
ATOM 717 C CA . LEU A 1 93 ? -6.298 10.070 13.524 1.00 97.75 93 LEU A CA 1
ATOM 718 C C . LEU A 1 93 ? -5.385 11.301 13.515 1.00 97.75 93 LEU A C 1
ATOM 720 O O . LEU A 1 93 ? -4.235 11.207 13.944 1.00 97.75 93 LEU A O 1
ATOM 724 N N . ARG A 1 94 ? -5.882 12.453 13.045 1.00 97.88 94 ARG A N 1
ATOM 725 C CA . ARG A 1 94 ? -5.113 13.707 12.985 1.00 97.88 94 ARG A CA 1
ATOM 726 C C . ARG A 1 94 ? -4.757 14.230 14.374 1.00 97.88 94 ARG A C 1
ATOM 728 O O . ARG A 1 94 ? -3.668 14.761 14.565 1.00 97.88 94 ARG A O 1
ATOM 735 N N . GLU A 1 95 ? -5.659 14.052 15.330 1.00 98.44 95 GLU A N 1
ATOM 736 C CA . GLU A 1 95 ? -5.485 14.443 16.730 1.00 98.44 95 GLU A CA 1
ATOM 737 C C . GLU A 1 95 ? -4.642 13.443 17.541 1.00 98.44 95 GLU A C 1
ATOM 739 O O . GLU A 1 95 ? -4.401 13.661 18.727 1.00 98.44 95 GLU A O 1
ATOM 744 N N . GLY A 1 96 ? -4.182 12.344 16.928 1.00 97.38 96 GLY A N 1
ATOM 745 C CA . GLY A 1 96 ? -3.349 11.339 17.592 1.00 97.38 96 GLY A CA 1
ATOM 746 C C . GLY A 1 96 ? -4.104 10.456 18.590 1.00 97.38 96 GLY A C 1
ATOM 747 O O . GLY A 1 96 ? -3.485 9.849 19.461 1.00 97.38 96 GLY A O 1
ATOM 748 N N . LYS A 1 97 ? -5.435 10.364 18.477 1.00 98.12 97 LYS A N 1
ATOM 749 C CA . LYS A 1 97 ? -6.297 9.582 19.383 1.00 98.12 97 LYS A CA 1
ATOM 750 C C . LYS A 1 97 ? -6.319 8.082 19.072 1.00 98.12 97 LYS A C 1
ATOM 752 O O . LYS A 1 97 ? -6.814 7.296 19.875 1.00 98.12 97 LYS A O 1
ATOM 757 N N . VAL A 1 98 ? -5.777 7.672 17.926 1.00 97.56 98 VAL A N 1
ATOM 758 C CA . VAL A 1 98 ? -5.716 6.271 17.489 1.00 97.56 98 VAL A CA 1
ATOM 759 C C . VAL A 1 98 ? -4.280 5.773 17.604 1.00 97.56 98 VAL A C 1
ATOM 761 O O . VAL A 1 98 ? -3.370 6.343 17.007 1.00 97.56 98 VAL A O 1
ATOM 764 N N . SER A 1 99 ? -4.074 4.681 18.338 1.00 97.19 99 SER A N 1
ATOM 765 C CA . SER A 1 99 ? -2.758 4.066 18.521 1.00 97.19 99 SER A CA 1
ATOM 766 C C . SER A 1 99 ? -2.858 2.550 18.408 1.00 97.19 99 SER A C 1
ATOM 768 O O . SER A 1 99 ? -3.779 1.945 18.950 1.00 97.19 99 SER A O 1
ATOM 770 N N . GLY A 1 100 ? -1.927 1.931 17.679 1.00 96.81 100 GLY A N 1
ATOM 771 C CA . GLY A 1 100 ? -1.822 0.471 17.582 1.00 96.81 100 GLY A CA 1
ATOM 772 C C . GLY A 1 100 ? -3.005 -0.241 16.915 1.00 96.81 100 GLY A C 1
ATOM 773 O O . GLY A 1 100 ? -3.044 -1.468 16.925 1.00 96.81 100 GLY A O 1
ATOM 774 N N . ALA A 1 101 ? -3.944 0.487 16.302 1.00 97.56 101 ALA A N 1
ATOM 775 C CA . ALA A 1 101 ? -5.097 -0.087 15.615 1.00 97.56 101 ALA A CA 1
ATOM 776 C C . ALA A 1 101 ? -5.398 0.613 14.283 1.00 97.56 101 ALA A C 1
ATOM 778 O O . ALA A 1 101 ? -5.042 1.771 14.060 1.00 97.56 101 ALA A O 1
ATOM 779 N N . LYS A 1 102 ? -6.075 -0.109 13.389 1.00 97.62 102 LYS A N 1
ATOM 780 C CA . LYS A 1 102 ? -6.635 0.426 12.149 1.00 97.62 102 LYS A CA 1
ATOM 781 C C . LYS A 1 102 ? -8.127 0.670 12.353 1.00 97.62 102 LYS A C 1
ATOM 783 O O . LYS A 1 102 ? -8.844 -0.277 12.664 1.00 97.62 102 LYS A O 1
ATOM 788 N N . LEU A 1 103 ? -8.589 1.903 12.132 1.00 98.06 103 LEU A N 1
ATOM 789 C CA . LEU A 1 103 ? -10.021 2.205 12.083 1.00 98.06 103 LEU A CA 1
ATOM 790 C C . LEU A 1 103 ? -10.666 1.484 10.890 1.00 98.06 103 LEU A C 1
ATOM 792 O O . LEU A 1 103 ? -10.182 1.609 9.761 1.00 98.06 103 LEU A O 1
ATOM 796 N N . VAL A 1 104 ? -11.742 0.739 11.141 1.00 97.69 104 VAL A N 1
ATOM 797 C CA . VAL A 1 104 ? -12.486 -0.034 10.137 1.00 97.69 104 VAL A CA 1
ATOM 798 C C . VAL A 1 104 ? -13.970 0.308 10.230 1.00 97.69 104 VAL A C 1
ATOM 800 O O . VAL A 1 104 ? -14.575 0.170 11.290 1.00 97.69 104 VAL A O 1
ATOM 803 N N . TYR A 1 105 ? -14.558 0.698 9.102 1.00 97.50 105 TYR A N 1
ATOM 804 C CA . TYR A 1 105 ? -15.977 1.019 8.966 1.00 97.50 105 TYR A CA 1
ATOM 805 C C . TYR A 1 105 ? -16.602 0.010 8.007 1.00 97.50 105 TYR A C 1
ATOM 807 O O . TYR A 1 105 ? -16.082 -0.196 6.912 1.00 97.50 105 TYR A O 1
ATOM 815 N N . SER A 1 106 ? -17.664 -0.668 8.441 1.00 93.94 106 SER A N 1
ATOM 816 C CA . SER A 1 106 ? -18.388 -1.627 7.596 1.00 93.94 106 SER A CA 1
AT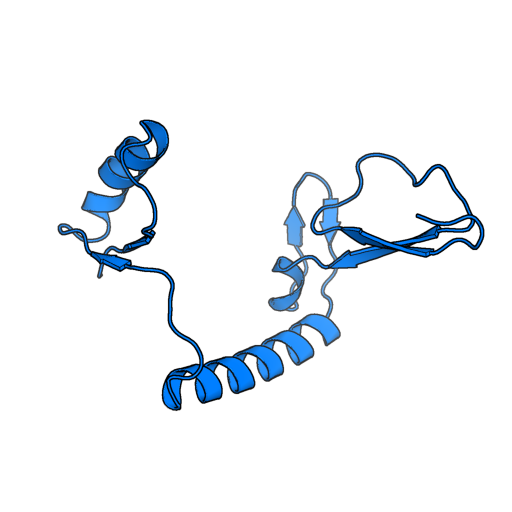OM 817 C C . SER A 1 106 ? -19.487 -0.905 6.825 1.00 93.94 106 SER A C 1
ATOM 819 O O . SER A 1 106 ? -20.162 -0.049 7.399 1.00 93.94 106 SER A O 1
ATOM 821 N N . VAL A 1 107 ? -19.638 -1.252 5.549 1.00 89.06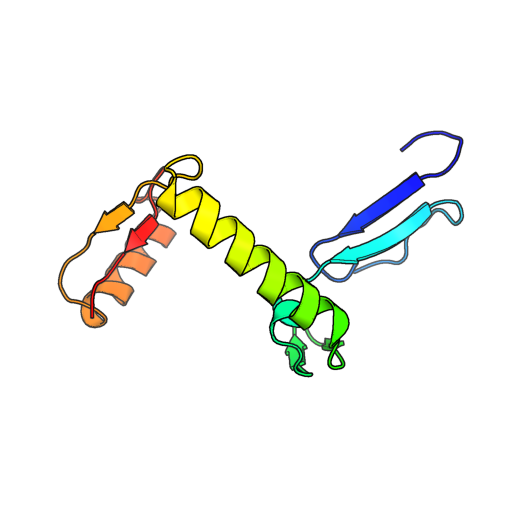 107 VAL A N 1
ATOM 822 C CA . VAL A 1 107 ? -20.674 -0.753 4.632 1.00 89.06 107 VAL A CA 1
ATOM 823 C C . VAL A 1 107 ? -21.492 -1.908 4.091 1.00 89.06 107 VAL A C 1
ATOM 825 O O . VAL A 1 107 ? -20.924 -3.023 4.015 1.00 89.06 107 VAL A O 1
#

Solvent-accessible surface area (backbone atoms only — not comparable to full-atom values): 6600 Å² total; per-residue (Å²): 130,64,96,86,34,51,78,46,76,35,73,56,85,73,94,59,80,75,91,50,90,59,44,53,77,48,72,55,51,78,74,36,40,74,32,49,61,50,78,56,97,95,39,83,42,74,52,35,60,68,44,20,58,47,41,54,56,49,49,57,54,50,50,52,31,43,76,72,62,78,45,77,79,76,50,73,41,78,46,69,66,24,76,77,34,47,61,61,52,54,51,38,51,75,74,63,74,61,74,90,52,43,84,40,59,64,124

Mean predicted aligned error: 4.67 Å

Sequence (107 aa):
MGKSGGRYSSLLPPTKACPRKDIAVSMVFAYTAYGEAFTKFGHEFPSKPEDYLYASKFFDVCEGLFAEGKLKPHPNDRRPNGLDGVLNGLDELREGKVSGAKLVYSV

Radius of gyration: 19.38 Å; Cα contacts (8 Å, |Δi|>4): 112; chains: 1; bounding box: 55×36×37 Å

Secondary structure (DSSP, 8-state):
-BTTBEEEEESS--SS--S-TTEEEEE--GGGGG-S-EEETTEEE---HHHHHHHHHHHHHHHHHHHTTSS-PPPEEEESSGGGGHHHHHHHHHTT---SSEEEE--

Foldseek 3Di:
DDPQEEEDEAQDPDPDDDPDPSYHYYYDHLVLLVQQWDDDPNDTDHGDVVSVVVNVVVVVVVVVCVVVVVDDDFAEDEDEDAPVCVVVVVVCVVVVVDDRYDYDGDD

pLDDT: mean 94.76, std 4.35, range [69.31, 98.5]